Protein AF-H3G4Y4-F1 (afdb_monomer)

Foldseek 3Di:
DDDDPADDPPDPCNLVSVLVVVVVVCVVVAWDADPVANQWTWHDDPDIDIWGDDRPDID

InterPro domains:
  IPR013103 Reverse transcriptase, RNA-dependent DNA polymerase [PF07727] (1-59)

Secondary structure (DSSP, 8-state):
-PPPSSPPTTSTTHHHHHHHHHHHHHHHTT-EE-SS-TTEEEE-SSS-EEEEEETTEE-

Solvent-accessible surface area (backbone atoms only — not comparable to full-atom values): 3717 Å² total; per-residue (Å²): 138,89,82,78,92,63,79,51,85,90,43,90,61,25,66,60,53,48,53,50,54,50,51,58,50,41,45,75,76,58,34,44,68,39,90,93,40,85,45,34,31,40,31,84,63,100,62,78,45,72,39,37,53,57,95,92,46,77,84

Mean predicted aligned error: 4.25 Å

Radius of gyration: 13.92 Å; Cα contacts (8 Å, |Δi|>4): 54; chains: 1; bounding box: 30×17×45 Å

Structure (mmCIF, N/CA/C/O backbone):
data_AF-H3G4Y4-F1
#
_entry.id   AF-H3G4Y4-F1
#
loop_
_atom_site.group_PDB
_atom_site.id
_atom_site.type_symbol
_atom_site.label_atom_id
_atom_site.label_alt_id
_atom_site.label_comp_id
_atom_site.label_asym_id
_atom_site.label_entity_id
_atom_site.label_seq_id
_atom_site.pdbx_PDB_ins_code
_atom_site.Cartn_x
_atom_site.Cartn_y
_atom_site.Cartn_z
_atom_site.occupancy
_atom_site.B_iso_or_equiv
_atom_site.auth_seq_id
_atom_site.auth_comp_id
_atom_site.auth_asym_id
_atom_site.auth_atom_id
_atom_site.pdbx_PDB_model_num
ATOM 1 N N . VAL A 1 1 ? -7.933 0.684 29.420 1.00 61.41 1 VAL A N 1
ATOM 2 C CA . VAL A 1 1 ? -8.059 0.842 27.950 1.00 61.41 1 VAL A CA 1
ATOM 3 C C . VAL A 1 1 ? -6.713 0.500 27.337 1.00 61.41 1 VAL A C 1
ATOM 5 O O . VAL A 1 1 ? -5.723 1.055 27.791 1.00 61.41 1 VAL A O 1
ATOM 8 N N . CYS A 1 2 ? -6.650 -0.432 26.387 1.00 84.31 2 CYS A N 1
ATOM 9 C CA . CYS A 1 2 ? -5.406 -0.767 25.685 1.00 84.31 2 CYS A CA 1
ATOM 10 C C . CYS A 1 2 ? -5.358 -0.010 24.353 1.00 84.31 2 CYS A C 1
ATOM 12 O O . CYS A 1 2 ? -6.342 -0.024 23.616 1.00 84.31 2 CYS A O 1
ATOM 14 N N . LEU A 1 3 ? -4.231 0.641 24.047 1.00 87.88 3 LEU A N 1
ATOM 15 C CA . LEU A 1 3 ? -3.996 1.282 22.752 1.00 87.88 3 LEU A CA 1
ATOM 16 C C . LEU A 1 3 ? -3.214 0.337 21.835 1.00 87.88 3 LEU A C 1
ATOM 18 O O . LEU A 1 3 ? -2.179 -0.200 22.226 1.00 87.88 3 LEU A O 1
ATOM 22 N N . LEU A 1 4 ? -3.692 0.165 20.604 1.00 88.25 4 LEU A N 1
ATOM 23 C CA . LEU A 1 4 ? -2.972 -0.572 19.570 1.00 88.25 4 LEU A CA 1
ATOM 24 C C . LEU A 1 4 ? -1.934 0.339 18.906 1.00 88.25 4 LEU A C 1
ATOM 26 O O . LEU A 1 4 ? -2.280 1.393 18.379 1.00 88.25 4 LEU A O 1
ATOM 30 N N . LEU A 1 5 ? -0.668 -0.090 18.903 1.00 90.44 5 LEU A N 1
ATOM 31 C CA . LEU A 1 5 ? 0.433 0.618 18.231 1.00 90.44 5 LEU A CA 1
ATOM 32 C C . LEU A 1 5 ? 0.547 0.273 16.739 1.00 90.44 5 LEU A C 1
ATOM 34 O O . LEU A 1 5 ? 1.144 1.018 15.966 1.00 90.44 5 LEU A O 1
ATOM 38 N N . LYS A 1 6 ? -0.001 -0.876 16.334 1.00 89.19 6 LYS A N 1
ATOM 39 C CA . LYS A 1 6 ? -0.045 -1.356 14.950 1.00 89.19 6 LYS A CA 1
ATOM 40 C C . LYS A 1 6 ? -1.446 -1.857 14.634 1.00 89.19 6 LYS A C 1
ATOM 42 O O . LYS A 1 6 ? -2.185 -2.261 15.532 1.00 89.19 6 LYS A O 1
ATOM 47 N N . SER A 1 7 ? -1.796 -1.839 13.352 1.00 90.38 7 SER A N 1
ATOM 48 C CA . SER A 1 7 ? -3.065 -2.399 12.903 1.00 90.38 7 SER A CA 1
ATOM 49 C C . SER A 1 7 ? -3.049 -3.915 13.075 1.00 90.38 7 SER A C 1
ATOM 51 O O . SER A 1 7 ? -2.130 -4.578 12.597 1.00 90.38 7 SER A O 1
ATOM 53 N N . LEU A 1 8 ? -4.040 -4.453 13.783 1.00 92.94 8 LEU A N 1
ATOM 54 C CA . LEU A 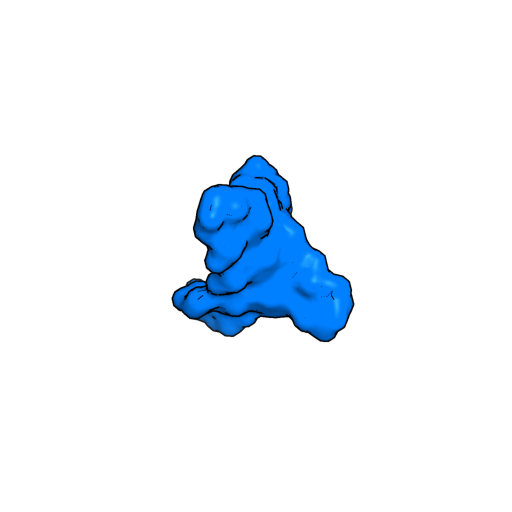1 8 ? -4.177 -5.889 14.002 1.00 92.94 8 LEU A CA 1
ATOM 55 C C . LEU A 1 8 ? -4.954 -6.511 12.841 1.00 92.94 8 LEU A C 1
ATOM 57 O O . LEU A 1 8 ? -5.979 -5.968 12.424 1.00 92.94 8 LEU A O 1
ATOM 61 N N . TYR A 1 9 ? -4.492 -7.657 12.345 1.00 90.00 9 TYR A N 1
ATOM 62 C CA . TYR A 1 9 ? -5.202 -8.399 11.307 1.00 90.00 9 TYR A CA 1
ATOM 63 C C . TYR A 1 9 ? -6.639 -8.731 11.744 1.00 90.00 9 TYR A C 1
ATOM 65 O O . TYR A 1 9 ? -6.898 -8.979 12.920 1.00 90.00 9 TYR A O 1
ATOM 73 N N . GLY A 1 10 ? -7.584 -8.689 10.805 1.00 90.50 10 GLY A N 1
ATOM 74 C CA . GLY A 1 10 ? -9.011 -8.896 11.083 1.00 90.50 10 GLY A CA 1
ATOM 75 C C . GLY A 1 10 ? -9.777 -7.648 11.541 1.00 90.50 10 GLY A C 1
ATOM 76 O O . GLY A 1 10 ? -11.006 -7.659 11.540 1.00 90.50 10 GLY A O 1
ATOM 77 N N . LEU A 1 11 ? -9.100 -6.539 11.863 1.00 92.94 11 LEU A N 1
ATOM 78 C CA . LEU A 1 11 ? -9.786 -5.257 12.033 1.00 92.94 11 LEU A CA 1
ATOM 79 C C . LEU A 1 11 ? -10.208 -4.689 10.673 1.00 92.94 11 LEU A C 1
ATOM 81 O O . LEU A 1 11 ? -9.458 -4.760 9.700 1.00 92.94 11 LEU A O 1
ATOM 85 N N . LYS A 1 12 ? -11.375 -4.036 10.614 1.00 92.38 12 LYS A N 1
ATOM 86 C CA . LYS A 1 12 ? -11.913 -3.440 9.376 1.00 92.38 12 LYS A CA 1
ATOM 87 C C . LYS A 1 12 ? -10.931 -2.467 8.705 1.00 92.38 12 LYS A C 1
ATOM 89 O O . LYS A 1 12 ? -10.883 -2.385 7.483 1.00 92.38 12 LYS A O 1
ATOM 94 N N . GLN A 1 13 ? -10.142 -1.736 9.491 1.00 93.00 13 GLN A N 1
ATOM 95 C CA . GLN A 1 13 ? -9.139 -0.788 8.999 1.00 93.00 13 GLN A CA 1
ATOM 96 C C . GLN A 1 13 ? -7.798 -1.428 8.612 1.00 93.00 13 GLN A C 1
ATOM 98 O O . GLN A 1 13 ? -6.970 -0.761 7.992 1.00 93.00 13 GLN A O 1
ATOM 103 N N . ALA A 1 14 ? -7.546 -2.687 8.979 1.00 94.19 14 ALA A N 1
ATOM 104 C CA . ALA A 1 14 ? -6.251 -3.326 8.758 1.00 94.19 14 ALA A CA 1
ATOM 105 C C . ALA A 1 14 ? -5.830 -3.396 7.285 1.00 94.19 14 ALA A C 1
ATOM 107 O O . ALA A 1 14 ? -4.703 -2.983 7.007 1.00 94.19 14 ALA A O 1
ATOM 108 N N . PRO A 1 15 ? -6.708 -3.767 6.333 1.00 92.69 15 PRO A N 1
ATOM 109 C CA . PRO A 1 15 ? -6.345 -3.795 4.916 1.00 92.69 15 PRO A CA 1
ATOM 110 C C . PRO A 1 15 ? -5.974 -2.413 4.363 1.00 92.69 15 PRO A C 1
ATOM 112 O O . PRO A 1 15 ? -5.045 -2.279 3.572 1.00 92.69 15 PRO A O 1
ATOM 115 N N . ALA A 1 16 ? -6.668 -1.360 4.810 1.00 92.69 16 ALA A N 1
ATOM 116 C CA . ALA A 1 16 ? -6.400 0.006 4.365 1.00 92.69 16 ALA A CA 1
ATOM 117 C C . ALA A 1 16 ? -5.052 0.526 4.890 1.00 92.69 16 ALA A C 1
ATOM 119 O O . ALA A 1 16 ? -4.287 1.125 4.134 1.00 92.69 16 ALA A O 1
ATOM 120 N N . VAL A 1 17 ? -4.746 0.270 6.170 1.00 94.94 17 VAL A N 1
ATOM 121 C CA . VAL A 1 17 ? -3.442 0.616 6.760 1.00 94.94 17 VAL A CA 1
ATOM 122 C C . VAL A 1 17 ? -2.327 -0.154 6.058 1.00 94.94 17 VAL A C 1
ATOM 124 O O . VAL A 1 17 ? -1.335 0.454 5.667 1.00 94.94 17 VAL A O 1
ATOM 127 N N . TRP A 1 18 ? -2.517 -1.457 5.837 1.00 94.25 18 TRP A N 1
ATOM 128 C CA . TRP A 1 18 ? -1.552 -2.305 5.142 1.00 94.25 18 TRP A CA 1
ATOM 129 C C . TRP A 1 18 ? -1.257 -1.792 3.727 1.00 94.25 18 TRP A C 1
ATOM 131 O O . TRP A 1 18 ? -0.100 -1.521 3.416 1.00 94.25 18 TRP A O 1
ATOM 141 N N . ASN A 1 19 ? -2.289 -1.548 2.910 1.00 93.19 19 ASN A N 1
ATOM 142 C CA . ASN A 1 19 ? -2.113 -1.081 1.530 1.00 93.19 19 ASN A CA 1
ATOM 143 C C . ASN A 1 19 ? -1.398 0.279 1.477 1.00 93.19 19 ASN A C 1
ATOM 145 O O . ASN A 1 19 ? -0.515 0.492 0.649 1.00 93.19 19 ASN A O 1
ATOM 149 N N . LYS A 1 20 ? -1.726 1.197 2.397 1.00 93.75 20 LYS A N 1
ATOM 150 C CA . LYS A 1 20 ? -1.034 2.489 2.497 1.00 93.75 20 LYS A CA 1
ATOM 151 C C . LYS A 1 20 ? 0.447 2.311 2.839 1.00 93.75 20 LYS A C 1
ATOM 153 O O . LYS A 1 20 ? 1.296 2.871 2.150 1.00 93.75 20 LYS A O 1
ATOM 158 N N . THR A 1 21 ? 0.760 1.529 3.872 1.00 95.19 21 THR A N 1
ATOM 159 C CA . THR A 1 21 ? 2.148 1.264 4.279 1.00 95.19 21 THR A CA 1
ATOM 160 C C . THR A 1 21 ? 2.937 0.575 3.166 1.00 95.19 21 THR A C 1
ATOM 162 O O . THR A 1 21 ? 4.085 0.941 2.915 1.00 95.19 21 THR A O 1
ATOM 165 N N . PHE A 1 22 ? 2.320 -0.378 2.468 1.00 94.88 22 PHE A N 1
ATOM 166 C CA . PHE A 1 22 ? 2.938 -1.093 1.358 1.00 94.88 22 PHE A CA 1
ATOM 167 C C . PHE A 1 22 ? 3.221 -0.168 0.168 1.00 94.88 22 PHE A C 1
ATOM 169 O O . PHE A 1 22 ? 4.344 -0.126 -0.331 1.00 94.88 22 PHE A O 1
ATOM 176 N N . HIS A 1 23 ? 2.244 0.652 -0.223 1.00 94.75 23 HIS A N 1
ATOM 177 C CA . HIS A 1 23 ? 2.407 1.655 -1.273 1.00 94.75 23 HIS A CA 1
ATOM 178 C C . HIS A 1 23 ? 3.549 2.637 -0.974 1.00 94.75 23 HIS A C 1
ATOM 180 O O . HIS A 1 23 ? 4.400 2.873 -1.829 1.00 94.75 23 HIS A O 1
ATOM 186 N N . GLU A 1 24 ? 3.595 3.188 0.244 1.00 96.38 24 GLU A N 1
ATOM 187 C CA . GLU A 1 24 ? 4.661 4.103 0.671 1.00 96.38 24 GLU A CA 1
ATOM 188 C C . GLU A 1 24 ? 6.042 3.438 0.636 1.00 96.38 24 GLU A C 1
ATOM 190 O O . GLU A 1 24 ? 7.036 4.097 0.333 1.00 96.38 24 GLU A O 1
ATOM 195 N N . HIS A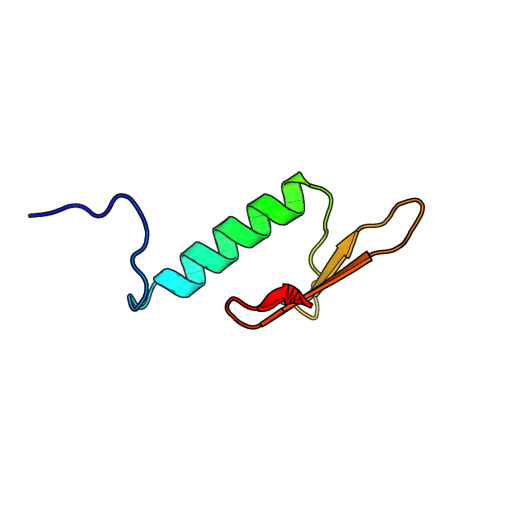 1 25 ? 6.118 2.143 0.949 1.00 95.75 25 HIS A N 1
ATOM 196 C CA . HIS A 1 25 ? 7.362 1.387 0.863 1.00 95.75 25 HIS A CA 1
ATOM 197 C C . HIS A 1 25 ? 7.800 1.184 -0.592 1.00 95.75 25 HIS A C 1
ATOM 199 O O . HIS A 1 25 ? 8.933 1.524 -0.926 1.00 95.75 25 HIS A O 1
ATOM 205 N N . LEU A 1 26 ? 6.897 0.720 -1.463 1.00 95.00 26 LEU A N 1
ATOM 206 C CA . LEU A 1 26 ? 7.165 0.528 -2.891 1.00 95.00 26 LEU A CA 1
ATOM 207 C C . LEU A 1 26 ? 7.594 1.827 -3.587 1.00 95.00 26 LEU A C 1
ATOM 209 O O . LEU A 1 26 ? 8.572 1.834 -4.333 1.00 95.00 26 LEU A O 1
ATOM 213 N N . ALA A 1 27 ? 6.929 2.942 -3.282 1.00 94.69 27 ALA A N 1
ATOM 214 C CA . ALA A 1 27 ? 7.302 4.250 -3.814 1.00 94.69 27 ALA A CA 1
ATOM 215 C C . ALA A 1 27 ? 8.732 4.658 -3.417 1.00 94.69 27 ALA A C 1
ATOM 217 O O . ALA A 1 27 ? 9.476 5.187 -4.240 1.00 94.69 27 ALA A O 1
ATOM 218 N N . LYS A 1 28 ? 9.151 4.371 -2.175 1.00 96.44 28 LYS A N 1
ATOM 219 C CA . LYS A 1 28 ? 10.513 4.675 -1.696 1.00 96.44 28 LYS A CA 1
ATOM 220 C C . LYS A 1 28 ? 11.595 3.874 -2.411 1.00 96.44 28 LYS A C 1
ATOM 222 O O . LYS A 1 28 ? 12.706 4.374 -2.548 1.00 96.44 28 LYS A O 1
ATOM 227 N N . ILE A 1 29 ? 11.285 2.655 -2.848 1.00 94.19 29 ILE A N 1
ATOM 228 C CA . ILE A 1 29 ? 12.228 1.795 -3.574 1.00 94.19 29 ILE A CA 1
ATOM 229 C C . ILE A 1 29 ? 12.124 1.948 -5.104 1.00 94.19 29 ILE A C 1
ATOM 231 O O . ILE A 1 29 ? 12.749 1.185 -5.833 1.00 94.19 29 ILE A O 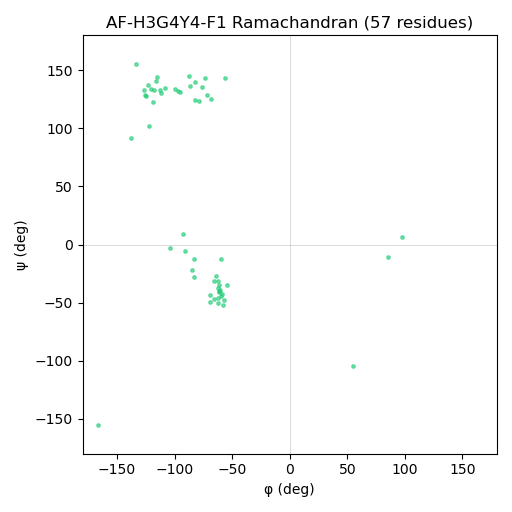1
ATOM 235 N N . GLY A 1 30 ? 11.370 2.940 -5.594 1.00 94.06 30 GLY A N 1
ATOM 236 C CA . GLY A 1 30 ? 11.342 3.326 -7.010 1.00 94.06 30 GLY A CA 1
ATOM 237 C C . GLY A 1 30 ? 10.193 2.746 -7.838 1.00 94.06 30 GLY A C 1
ATOM 238 O O . GLY A 1 30 ? 10.154 2.960 -9.048 1.00 94.06 30 GLY A O 1
ATOM 239 N N . PHE A 1 31 ? 9.236 2.048 -7.224 1.00 95.31 31 PHE A N 1
ATOM 240 C CA . PHE A 1 31 ? 8.044 1.583 -7.932 1.00 95.31 31 PHE A CA 1
ATOM 241 C C . PHE A 1 31 ? 6.982 2.681 -8.028 1.00 95.31 31 PHE A C 1
ATOM 243 O O . PHE A 1 31 ? 6.677 3.380 -7.063 1.00 95.31 31 PHE A O 1
ATOM 250 N N . THR A 1 32 ? 6.333 2.763 -9.183 1.00 94.06 32 THR A N 1
ATOM 251 C CA . THR A 1 32 ? 5.210 3.662 -9.448 1.00 94.06 32 THR A CA 1
ATOM 252 C C . THR A 1 32 ? 3.932 2.856 -9.627 1.00 94.06 32 THR A C 1
ATOM 254 O O . THR A 1 32 ? 3.885 1.901 -10.400 1.00 94.06 32 THR A O 1
ATOM 257 N 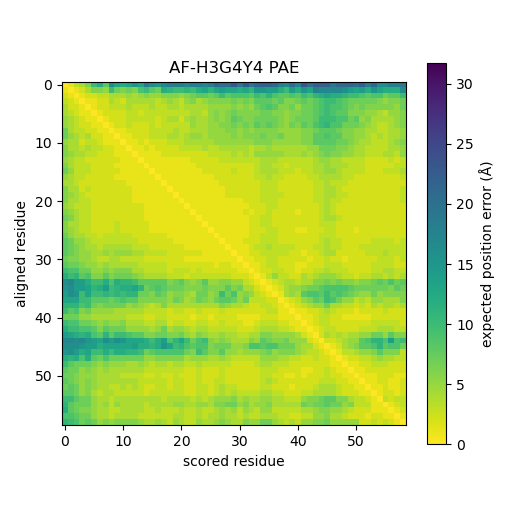N . ARG A 1 33 ? 2.871 3.245 -8.917 1.00 93.81 33 ARG A N 1
ATOM 258 C CA . ARG 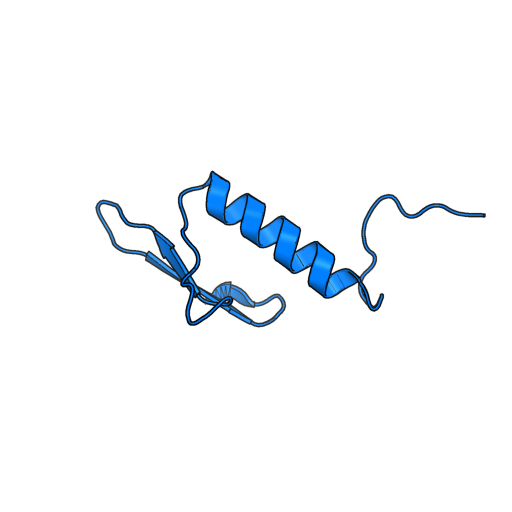A 1 33 ? 1.554 2.610 -9.036 1.00 93.81 33 ARG A CA 1
ATOM 259 C C . ARG A 1 33 ? 0.853 3.060 -10.316 1.00 93.81 33 ARG A C 1
ATOM 261 O O . ARG A 1 33 ? 0.803 4.257 -10.598 1.00 93.81 33 ARG A O 1
ATOM 268 N N . LEU A 1 34 ? 0.250 2.129 -11.047 1.00 90.50 34 LEU A N 1
ATOM 269 C CA . LEU A 1 34 ? -0.582 2.467 -12.200 1.00 90.50 34 LEU A CA 1
ATOM 270 C C . LEU A 1 34 ? -1.905 3.095 -11.739 1.00 90.50 34 LEU A C 1
ATOM 272 O O . LEU A 1 34 ? -2.638 2.517 -10.940 1.00 90.50 34 LEU A O 1
ATOM 276 N N . ASN A 1 35 ? -2.256 4.256 -12.299 1.00 82.19 35 ASN A N 1
ATOM 277 C CA . ASN A 1 35 ? -3.487 4.978 -11.940 1.00 82.19 35 ASN A CA 1
ATOM 278 C C . ASN A 1 35 ? -4.774 4.212 -12.280 1.00 82.19 35 ASN A C 1
ATOM 280 O O . ASN A 1 35 ? -5.797 4.414 -11.636 1.00 82.19 35 ASN A O 1
ATOM 284 N N . ILE A 1 36 ? -4.727 3.343 -13.291 1.00 81.31 36 ILE A N 1
ATOM 285 C CA . ILE A 1 36 ? -5.884 2.561 -13.749 1.00 81.31 36 ILE A CA 1
ATOM 286 C C . ILE A 1 36 ? -6.066 1.306 -12.880 1.00 81.31 36 ILE A C 1
ATOM 288 O O . ILE A 1 36 ? -7.179 0.819 -12.712 1.00 81.31 36 ILE A O 1
ATOM 292 N N . LEU A 1 37 ? -4.974 0.788 -12.306 1.00 84.00 37 LEU A N 1
ATOM 293 C CA . LEU A 1 37 ? -4.941 -0.470 -11.566 1.00 84.00 37 LEU A CA 1
ATOM 294 C C . LEU A 1 37 ? -4.092 -0.289 -10.306 1.00 84.00 37 LEU 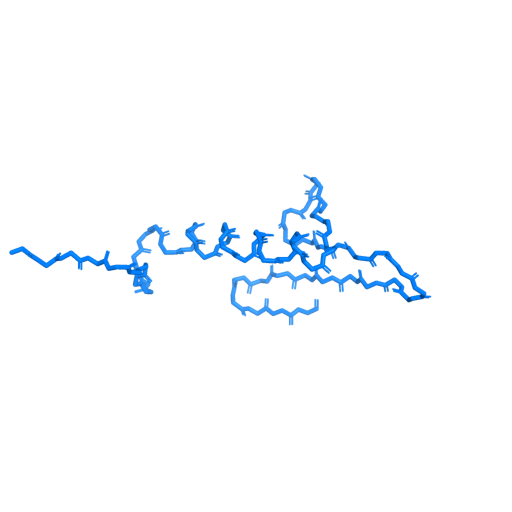A C 1
ATOM 296 O O . LEU A 1 37 ? -2.886 -0.516 -10.315 1.00 84.00 37 LEU A O 1
ATOM 300 N N . CYS A 1 38 ? -4.739 0.079 -9.196 1.00 80.88 38 CYS A N 1
ATOM 301 C CA . CYS A 1 38 ? -4.079 0.334 -7.908 1.00 80.88 38 CYS A CA 1
ATOM 302 C C . CYS A 1 38 ? -3.305 -0.869 -7.330 1.00 80.88 38 CYS A C 1
ATOM 304 O O . CYS A 1 38 ? -2.548 -0.702 -6.376 1.00 80.88 38 CYS A O 1
ATOM 306 N N . ALA A 1 39 ? -3.516 -2.061 -7.887 1.00 88.62 39 ALA A N 1
ATOM 307 C CA . ALA A 1 39 ? -2.824 -3.293 -7.537 1.00 88.62 39 ALA A CA 1
ATOM 308 C C . ALA A 1 39 ? -1.554 -3.540 -8.369 1.00 88.62 39 ALA A C 1
ATOM 310 O O . ALA A 1 39 ? -0.863 -4.513 -8.099 1.00 88.62 39 ALA A O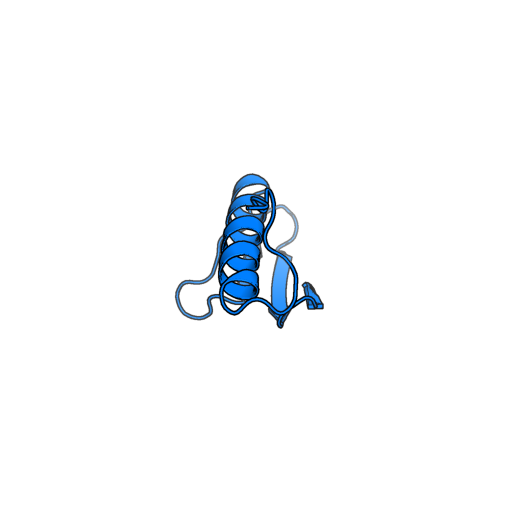 1
ATOM 311 N N . ILE A 1 40 ? -1.252 -2.715 -9.378 1.00 92.12 40 ILE A N 1
ATOM 312 C CA . ILE A 1 40 ? -0.097 -2.899 -10.264 1.00 92.12 40 ILE A CA 1
ATOM 313 C C . ILE A 1 40 ? 0.915 -1.781 -10.050 1.00 92.12 40 ILE A C 1
ATOM 315 O O . ILE A 1 40 ? 0.582 -0.591 -10.042 1.00 92.12 40 ILE A O 1
ATOM 319 N N . TYR A 1 41 ? 2.168 -2.191 -9.926 1.00 94.44 41 TYR A N 1
ATOM 320 C CA . TYR A 1 41 ? 3.327 -1.341 -9.758 1.00 94.44 41 TYR A CA 1
ATOM 321 C C . TYR A 1 41 ? 4.339 -1.628 -10.862 1.00 94.44 41 TYR A C 1
ATOM 323 O O . TYR A 1 41 ? 4.593 -2.782 -11.195 1.00 94.44 41 TYR A O 1
ATOM 331 N N . GLY A 1 42 ? 4.917 -0.572 -11.422 1.00 93.81 42 GLY A N 1
ATOM 332 C CA . GLY A 1 42 ? 6.016 -0.660 -12.375 1.00 93.81 42 GLY A CA 1
ATOM 333 C C . GLY A 1 42 ? 7.271 -0.012 -11.812 1.00 93.81 42 GLY A C 1
ATOM 334 O O . GLY A 1 42 ? 7.181 1.037 -11.176 1.00 93.81 42 GLY A O 1
ATOM 335 N N . ALA A 1 43 ? 8.426 -0.613 -12.057 1.00 93.69 43 ALA A N 1
ATOM 336 C CA . ALA A 1 43 ? 9.721 0.027 -11.863 1.00 93.69 43 ALA A CA 1
ATOM 337 C C . ALA A 1 43 ? 10.501 -0.047 -13.177 1.00 93.69 43 ALA A C 1
ATOM 339 O O . ALA A 1 43 ? 10.634 -1.121 -13.774 1.00 93.69 43 ALA A O 1
ATOM 340 N N . ASP A 1 44 ? 10.991 1.106 -13.624 1.00 88.31 44 ASP A N 1
ATOM 341 C CA . ASP A 1 44 ? 11.803 1.224 -14.829 1.00 88.31 44 ASP A CA 1
ATOM 342 C C . ASP A 1 44 ? 13.292 1.297 -14.427 1.00 88.31 44 ASP A C 1
ATOM 344 O O . ASP A 1 44 ? 13.671 2.013 -13.499 1.00 88.31 44 ASP A O 1
ATOM 348 N N . GLY A 1 45 ? 14.131 0.520 -15.111 1.00 83.38 45 GLY A N 1
ATOM 349 C CA . GLY A 1 45 ? 15.573 0.368 -14.883 1.00 83.38 45 GLY A CA 1
ATOM 350 C C . GLY A 1 45 ? 16.211 -0.354 -16.076 1.00 83.38 45 GLY A C 1
ATOM 351 O O . GLY A 1 45 ? 15.635 -0.336 -17.162 1.00 83.38 45 GLY A O 1
ATOM 352 N N . GLU A 1 46 ? 17.356 -1.030 -15.905 1.00 85.56 46 GLU A N 1
ATOM 353 C CA . GLU A 1 46 ? 17.923 -1.864 -16.990 1.00 85.56 46 GLU A CA 1
ATOM 354 C C . GLU A 1 46 ? 16.993 -3.018 -17.392 1.00 85.56 46 GLU A C 1
ATOM 356 O O . GLU A 1 46 ? 16.929 -3.408 -18.556 1.00 85.56 46 GLU A O 1
ATOM 361 N N . VAL A 1 47 ? 16.222 -3.525 -16.427 1.00 87.44 47 VAL A N 1
ATOM 362 C CA . VAL A 1 47 ? 15.137 -4.480 -16.644 1.00 87.44 47 VAL A CA 1
ATOM 363 C C . VAL A 1 47 ? 13.849 -3.858 -16.131 1.00 87.44 47 VAL A C 1
ATOM 365 O O . VAL A 1 47 ? 13.801 -3.319 -15.026 1.00 87.44 47 VAL A O 1
ATOM 368 N N . ARG A 1 48 ? 12.790 -3.951 -16.934 1.00 89.88 48 ARG A N 1
ATOM 369 C CA . ARG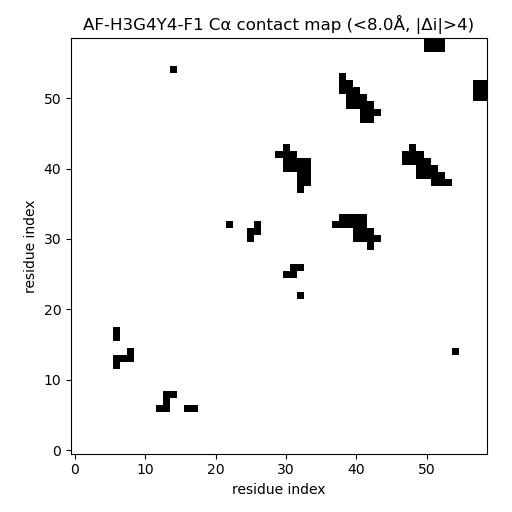 A 1 48 ? 11.463 -3.487 -16.541 1.00 89.88 48 ARG A CA 1
ATOM 370 C C . ARG A 1 48 ? 10.804 -4.509 -15.625 1.00 89.88 48 ARG A C 1
ATOM 372 O O . ARG A 1 48 ? 10.628 -5.659 -16.024 1.00 89.88 48 ARG A O 1
ATOM 379 N N . MET A 1 49 ? 10.411 -4.079 -14.430 1.00 93.00 49 MET A N 1
ATOM 380 C CA . MET A 1 49 ? 9.701 -4.925 -13.472 1.00 93.00 49 MET A CA 1
ATOM 381 C C . MET A 1 49 ? 8.244 -4.496 -13.354 1.00 93.00 49 MET A C 1
ATOM 383 O O . MET A 1 49 ? 7.940 -3.308 -13.231 1.00 93.00 49 MET A O 1
ATOM 387 N N . LEU A 1 50 ? 7.354 -5.484 -13.366 1.00 93.69 50 LEU A N 1
ATOM 388 C CA . LEU A 1 50 ? 5.943 -5.331 -13.040 1.00 93.69 50 LEU A CA 1
ATOM 389 C C . LEU A 1 50 ? 5.655 -6.188 -11.816 1.00 93.69 50 LEU A C 1
ATOM 391 O O . LEU A 1 50 ? 6.067 -7.340 -11.770 1.00 93.69 50 LEU A O 1
ATOM 395 N N . LEU A 1 51 ? 4.965 -5.597 -10.850 1.00 93.88 51 LEU A N 1
ATOM 396 C CA . LEU A 1 51 ? 4.552 -6.235 -9.610 1.00 93.88 51 LEU A CA 1
ATOM 397 C C . LEU A 1 51 ? 3.043 -6.070 -9.476 1.00 93.88 51 LEU A C 1
ATOM 399 O O . LEU A 1 51 ? 2.536 -4.945 -9.560 1.00 93.88 51 LEU A O 1
ATOM 403 N N . THR A 1 52 ? 2.325 -7.161 -9.241 1.00 93.81 52 THR A N 1
ATOM 404 C CA . THR A 1 52 ? 0.907 -7.125 -8.895 1.00 93.81 52 THR A CA 1
ATOM 405 C C . THR A 1 52 ? 0.659 -7.641 -7.483 1.00 93.81 52 THR A C 1
ATOM 407 O O . THR A 1 52 ? 1.345 -8.531 -6.992 1.00 93.81 52 THR A O 1
ATOM 410 N N . VAL A 1 53 ? -0.308 -7.025 -6.809 1.00 93.44 53 VAL A N 1
ATOM 411 C CA . VAL A 1 53 ? -0.623 -7.262 -5.401 1.00 93.44 53 VAL A CA 1
ATOM 4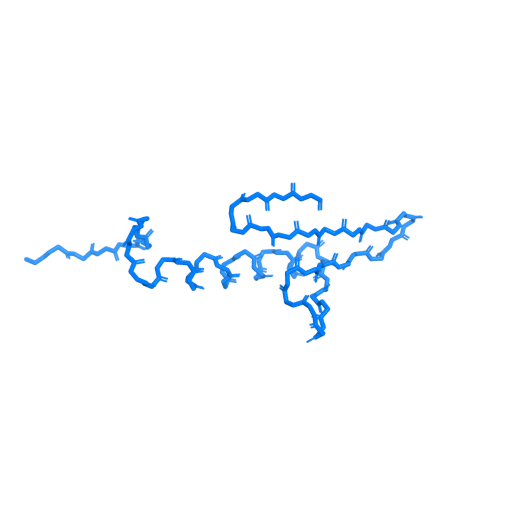12 C C . VAL A 1 53 ? -2.045 -7.784 -5.290 1.00 93.44 53 VAL A C 1
ATOM 414 O O . VAL A 1 53 ? -2.991 -7.095 -5.687 1.00 93.44 53 VAL A O 1
ATOM 417 N N . TYR A 1 54 ? -2.210 -8.960 -4.696 1.00 91.31 54 TYR A N 1
ATOM 418 C CA . TYR A 1 54 ? -3.514 -9.515 -4.360 1.00 91.31 54 TYR A CA 1
ATOM 419 C C . TYR A 1 54 ? -3.591 -9.785 -2.860 1.00 91.31 54 TYR A C 1
ATOM 421 O O . TYR A 1 54 ? -3.073 -10.777 -2.372 1.00 91.31 54 TYR A O 1
ATOM 429 N N . VAL A 1 55 ? -4.261 -8.894 -2.126 1.00 86.44 55 VAL A N 1
ATOM 430 C CA . VAL A 1 55 ? -4.319 -8.937 -0.654 1.00 86.44 55 VAL A CA 1
ATOM 431 C C . VAL A 1 55 ? -2.904 -8.956 -0.068 1.00 86.44 55 VAL A C 1
ATOM 433 O O . VAL A 1 55 ? -2.273 -7.906 -0.087 1.00 86.44 55 VAL A O 1
ATOM 436 N N . ASP A 1 56 ? -2.409 -10.088 0.424 1.00 84.94 56 ASP A N 1
ATOM 437 C CA . ASP A 1 56 ? -1.062 -10.282 0.963 1.00 84.94 56 ASP A CA 1
ATOM 438 C C . ASP A 1 56 ? -0.109 -11.043 0.018 1.00 84.94 56 ASP A C 1
ATOM 440 O O . ASP A 1 56 ? 1.084 -11.133 0.311 1.00 84.94 56 ASP A O 1
ATOM 444 N N . ASP A 1 57 ? -0.598 -11.497 -1.140 1.00 90.94 57 ASP A N 1
ATOM 445 C CA . ASP A 1 57 ? 0.194 -12.142 -2.188 1.00 90.94 57 ASP A CA 1
ATOM 446 C C . ASP A 1 57 ? 0.798 -11.123 -3.167 1.00 90.94 57 ASP A C 1
ATOM 448 O O . ASP A 1 57 ? 0.186 -10.106 -3.522 1.00 90.94 57 ASP A O 1
ATOM 452 N N . LEU A 1 58 ? 2.004 -11.434 -3.646 1.00 92.19 58 LEU A N 1
ATOM 453 C CA . LEU A 1 58 ? 2.769 -10.642 -4.607 1.00 92.19 58 LEU A CA 1
ATOM 454 C C . LEU A 1 58 ? 3.177 -11.518 -5.792 1.00 92.19 58 LEU A C 1
ATOM 456 O O . LEU A 1 58 ? 3.685 -12.623 -5.587 1.00 92.19 58 LEU A O 1
ATOM 460 N N . LEU A 1 59 ? 2.979 -11.007 -7.008 1.00 88.62 59 LEU A N 1
ATOM 461 C CA . LEU A 1 59 ? 3.355 -11.663 -8.263 1.00 88.62 59 LEU A CA 1
ATOM 462 C C . LEU A 1 59 ? 4.155 -10.726 -9.167 1.00 88.62 59 LEU A C 1
ATOM 464 O O . LEU A 1 59 ? 3.748 -9.546 -9.299 1.00 88.62 59 LEU A O 1
#

Nearest PDB structures (foldseek):
  6g26-assembly1_F  TM=6.102E-01  e=2.593E+00  Burkholderia pseudomallei K96243

Sequence (59 aa):
VCLLLKSLYGLKQAPAVWNKTFHEHLAKIGFTRLNILCAIYGADGEVRMLLTVYVDDLL

Organism: Phytophthora ramorum (NCBI:txid164328)

pLDDT: mean 90.72, std 5.5, range [61.41, 96.44]